Protein AF-D4KY42-F1 (afdb_monomer_lite)

Structure (mmCIF, N/CA/C/O backbone):
data_AF-D4KY42-F1
#
_entry.id   AF-D4KY42-F1
#
loop_
_atom_site.group_PDB
_atom_site.id
_atom_site.type_symbol
_atom_site.label_atom_id
_atom_site.label_alt_id
_atom_site.label_comp_id
_atom_site.label_asym_id
_atom_site.label_entity_id
_atom_site.label_seq_id
_atom_site.pdbx_PDB_ins_code
_atom_site.Cartn_x
_atom_site.Cartn_y
_atom_site.Cartn_z
_atom_site.occupancy
_atom_site.B_iso_or_equiv
_atom_site.auth_seq_id
_atom_site.auth_comp_id
_atom_site.auth_asym_id
_atom_site.auth_atom_id
_atom_site.pdbx_PDB_model_num
ATOM 1 N N . MET A 1 1 ? -5.390 12.962 13.822 1.00 85.38 1 MET A N 1
ATOM 2 C CA . MET A 1 1 ? -4.937 12.878 12.424 1.00 85.38 1 MET A CA 1
ATOM 3 C C . MET A 1 1 ? -4.729 11.418 12.105 1.00 85.38 1 MET A C 1
ATOM 5 O O . MET A 1 1 ? -4.064 10.746 12.891 1.00 85.38 1 MET A O 1
ATOM 9 N N . ALA A 1 2 ? -5.330 10.937 11.025 1.00 92.88 2 ALA A N 1
ATOM 10 C CA . ALA A 1 2 ? -5.174 9.565 10.565 1.00 92.88 2 ALA A CA 1
ATOM 11 C C . ALA A 1 2 ? -5.011 9.527 9.044 1.00 92.88 2 ALA A C 1
ATOM 13 O O . ALA A 1 2 ? -5.675 10.284 8.331 1.00 92.88 2 ALA A O 1
ATOM 14 N N . THR A 1 3 ? -4.140 8.642 8.578 1.00 95.75 3 THR A N 1
ATOM 15 C CA . THR A 1 3 ? -3.861 8.409 7.163 1.00 95.75 3 THR A CA 1
ATOM 16 C C . THR A 1 3 ? -4.266 6.990 6.813 1.00 95.75 3 THR A C 1
ATOM 18 O O . THR A 1 3 ? -3.764 6.047 7.422 1.00 95.75 3 THR A O 1
ATOM 21 N N . TYR A 1 4 ? -5.146 6.842 5.832 1.00 95.44 4 TYR A N 1
ATOM 22 C CA . TYR A 1 4 ? -5.545 5.553 5.287 1.00 95.44 4 TYR A CA 1
ATOM 23 C C . TYR A 1 4 ? -4.709 5.210 4.052 1.00 95.44 4 TYR A C 1
ATOM 25 O O . TYR A 1 4 ? -4.509 6.056 3.180 1.00 95.44 4 TYR A O 1
ATOM 33 N N . ILE A 1 5 ? -4.208 3.980 3.984 1.00 95.94 5 ILE A N 1
ATOM 34 C CA . ILE A 1 5 ? -3.468 3.448 2.842 1.00 95.94 5 ILE A CA 1
ATOM 35 C C . ILE A 1 5 ? -4.348 2.411 2.149 1.00 95.94 5 ILE A C 1
ATOM 37 O O . ILE A 1 5 ? -4.531 1.292 2.638 1.00 95.94 5 ILE A O 1
ATOM 41 N N . TYR A 1 6 ? -4.889 2.800 1.002 1.00 95.25 6 TYR A N 1
ATOM 42 C CA . TYR A 1 6 ? -5.756 1.975 0.174 1.00 95.25 6 TYR A CA 1
ATOM 43 C C . TYR A 1 6 ? -4.939 1.328 -0.958 1.00 95.25 6 TYR A C 1
ATOM 45 O O . TYR A 1 6 ? -4.074 1.997 -1.528 1.00 95.25 6 TYR A O 1
ATOM 53 N N . PRO A 1 7 ? -5.166 0.048 -1.303 1.00 95.69 7 PRO A N 1
ATOM 54 C CA . PRO A 1 7 ? -6.173 -0.891 -0.780 1.00 95.69 7 PRO A CA 1
ATOM 55 C C . PRO A 1 7 ? -5.666 -1.790 0.362 1.00 95.69 7 PRO A C 1
ATOM 57 O O . PRO A 1 7 ? -6.311 -2.770 0.708 1.00 95.69 7 PRO A O 1
ATOM 60 N N . ILE A 1 8 ? -4.504 -1.493 0.950 1.00 95.00 8 ILE A N 1
ATOM 61 C CA . ILE A 1 8 ? -3.861 -2.353 1.963 1.00 95.00 8 ILE A CA 1
ATOM 62 C C . ILE A 1 8 ? -4.745 -2.538 3.214 1.00 95.00 8 ILE A C 1
ATOM 64 O O . ILE A 1 8 ? -4.568 -3.499 3.960 1.00 95.00 8 ILE A O 1
ATOM 68 N N . GLY A 1 9 ? -5.686 -1.624 3.469 1.00 91.12 9 GLY A N 1
ATOM 69 C CA . GLY A 1 9 ? -6.526 -1.666 4.667 1.00 91.12 9 GLY A CA 1
A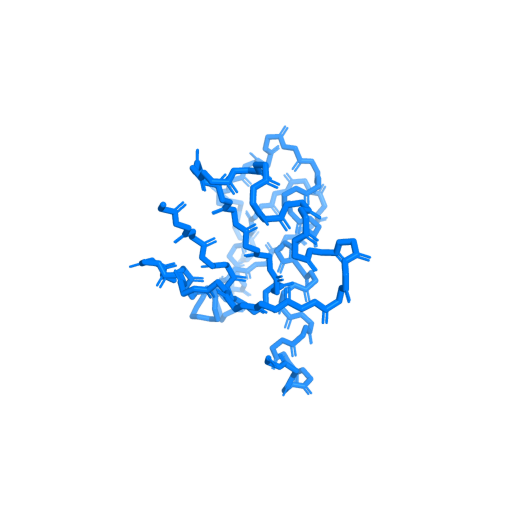TOM 70 C C . GLY A 1 9 ? -5.795 -1.156 5.914 1.00 91.12 9 GLY A C 1
ATOM 71 O O . GLY A 1 9 ? -6.218 -1.414 7.039 1.00 91.12 9 GLY A O 1
ATOM 72 N N . LEU A 1 10 ? -4.682 -0.434 5.738 1.00 92.31 10 LEU A N 1
ATOM 73 C CA . LEU A 1 10 ? -3.847 0.059 6.831 1.00 92.31 10 LEU A CA 1
ATOM 74 C C . LEU A 1 10 ? -4.182 1.517 7.150 1.00 92.31 10 LEU A C 1
ATOM 76 O O . LEU A 1 10 ? -4.077 2.386 6.288 1.00 92.31 10 LEU A O 1
ATOM 80 N N . THR A 1 11 ? -4.507 1.804 8.411 1.00 92.88 11 THR A N 1
ATOM 81 C CA . THR A 1 11 ? -4.650 3.180 8.907 1.00 92.88 11 THR A CA 1
ATOM 82 C C . THR A 1 11 ? -3.538 3.511 9.894 1.00 92.88 11 THR A C 1
ATOM 84 O O . THR A 1 11 ? -3.364 2.824 10.898 1.00 92.88 11 THR A O 1
ATOM 87 N N . ILE A 1 12 ? -2.809 4.594 9.634 1.00 92.81 12 ILE A N 1
ATOM 88 C CA . ILE A 1 12 ? -1.797 5.148 10.535 1.00 92.81 12 ILE A CA 1
ATOM 89 C C . ILE A 1 12 ? -2.437 6.285 11.325 1.00 92.81 12 ILE A C 1
ATOM 91 O O . ILE A 1 12 ? -2.877 7.280 10.748 1.00 92.81 12 ILE A O 1
ATOM 95 N N . VAL A 1 13 ? -2.483 6.145 12.647 1.00 92.31 13 VAL A N 1
ATOM 96 C CA . VAL A 1 13 ? -3.070 7.130 13.561 1.00 92.31 13 VAL A CA 1
ATOM 97 C C . VAL A 1 13 ? -1.949 7.876 14.280 1.00 92.31 13 VAL A C 1
ATOM 99 O O . VAL A 1 13 ? -1.080 7.260 14.889 1.00 92.31 13 VAL A O 1
ATOM 102 N N . TYR A 1 14 ? -1.964 9.207 14.211 1.00 89.75 14 TYR A N 1
ATOM 103 C CA . TYR A 1 14 ? -0.925 10.050 14.817 1.00 89.75 14 TYR A CA 1
ATOM 104 C C . TYR A 1 14 ? -1.322 10.592 16.195 1.00 89.75 14 TYR A C 1
ATOM 106 O O . TYR A 1 14 ? -0.453 10.884 17.006 1.00 89.75 14 TYR A O 1
ATOM 114 N N . ASN A 1 15 ? -2.627 10.726 16.466 1.00 87.56 15 ASN A N 1
ATOM 115 C CA . ASN A 1 15 ? -3.173 11.285 17.708 1.00 87.56 15 ASN A CA 1
ATOM 116 C C . ASN A 1 15 ? -4.387 10.478 18.174 1.00 87.56 15 ASN A C 1
ATOM 118 O O . ASN A 1 15 ? -5.090 9.899 17.353 1.00 87.56 15 ASN A O 1
ATOM 122 N N . GLY A 1 16 ? -4.699 10.533 19.473 1.00 84.44 16 GLY A N 1
ATOM 123 C CA . GLY A 1 16 ? -5.853 9.815 20.026 1.00 84.44 16 GLY A CA 1
ATOM 124 C C . GLY A 1 16 ? -5.601 8.314 20.183 1.00 84.44 16 GLY A C 1
ATOM 125 O O . GLY A 1 16 ? -6.528 7.515 20.104 1.00 84.44 16 GLY A O 1
ATOM 126 N N . ASN A 1 17 ? -4.345 7.914 20.401 1.00 85.62 17 ASN A N 1
ATOM 127 C CA . ASN A 1 17 ? -3.958 6.504 20.499 1.00 85.62 17 ASN A CA 1
ATOM 128 C C . ASN A 1 17 ? -4.660 5.790 21.665 1.00 85.62 17 ASN A C 1
ATOM 130 O O . ASN A 1 17 ? -5.097 4.655 21.517 1.00 85.62 17 ASN A O 1
ATOM 134 N N . HIS A 1 18 ? -4.839 6.470 22.803 1.00 85.69 18 HIS A N 1
ATOM 135 C CA . HIS A 1 18 ? -5.507 5.893 23.972 1.00 85.69 18 HIS A CA 1
ATOM 136 C C . HIS A 1 18 ? -7.008 5.645 23.738 1.00 85.69 18 HIS A C 1
ATOM 138 O O . HIS A 1 18 ? -7.536 4.583 24.075 1.00 85.69 18 HIS A O 1
ATOM 144 N N . SER A 1 19 ? -7.707 6.608 23.128 1.00 86.94 19 SER A N 1
ATOM 145 C CA . SER A 1 19 ? -9.119 6.451 22.762 1.00 86.94 19 SER A CA 1
ATOM 146 C C . SER A 1 19 ? -9.299 5.431 21.638 1.00 86.94 19 SER A C 1
ATOM 148 O O . SER A 1 19 ? -10.229 4.634 21.693 1.00 86.94 19 SER A O 1
ATOM 150 N N . THR A 1 20 ? -8.373 5.390 20.676 1.00 91.56 20 THR A N 1
ATOM 151 C CA . THR A 1 20 ? -8.350 4.388 19.600 1.00 91.56 20 THR A CA 1
ATOM 152 C C . THR A 1 20 ? -8.185 2.978 20.156 1.00 91.56 20 THR A C 1
ATOM 154 O O . THR A 1 20 ? -8.971 2.099 19.820 1.00 91.56 20 THR A O 1
ATOM 157 N N . LEU A 1 21 ? -7.226 2.762 21.063 1.00 90.62 21 LEU A N 1
ATOM 158 C CA . LEU A 1 21 ? -7.038 1.467 21.717 1.00 90.62 21 LEU A CA 1
ATOM 159 C C . LEU A 1 21 ? -8.290 1.044 22.493 1.00 90.62 21 LEU A C 1
ATOM 161 O O . LEU A 1 21 ? -8.707 -0.105 22.404 1.00 90.62 21 LEU A O 1
ATOM 165 N N . SER A 1 22 ? -8.915 1.977 23.215 1.00 93.06 22 SER A N 1
ATOM 166 C CA . SER A 1 22 ? -10.162 1.701 23.937 1.00 93.06 22 SER A CA 1
ATOM 167 C C . SER A 1 22 ? -11.296 1.287 22.991 1.00 93.06 22 SER A C 1
ATOM 169 O O . SER A 1 22 ? -12.036 0.363 23.315 1.00 93.06 22 SER A O 1
ATOM 171 N N . GLY A 1 23 ? -11.418 1.937 21.829 1.00 92.00 23 GLY A N 1
ATOM 172 C CA . GLY A 1 23 ? -12.378 1.559 20.787 1.00 92.00 23 GLY A CA 1
ATOM 173 C C . GLY A 1 23 ? -12.100 0.169 20.214 1.00 92.00 23 GLY A C 1
ATOM 174 O O . GLY A 1 23 ? -12.997 -0.667 20.173 1.00 92.00 23 GLY A O 1
ATOM 175 N N . ILE A 1 24 ? -10.835 -0.129 19.891 1.00 92.12 24 ILE A N 1
ATOM 176 C CA . ILE A 1 24 ? -10.406 -1.455 19.413 1.00 92.12 24 ILE A CA 1
ATOM 177 C C . ILE A 1 24 ? -10.763 -2.547 20.429 1.00 92.12 24 ILE A C 1
ATOM 179 O O . ILE A 1 24 ? -11.371 -3.545 20.056 1.00 92.12 24 ILE A O 1
ATOM 183 N N . LEU A 1 25 ? -10.429 -2.356 21.711 1.00 94.62 25 LEU A N 1
ATOM 184 C CA . LEU A 1 25 ? -10.700 -3.343 22.766 1.00 94.62 25 LEU A CA 1
ATOM 185 C C . LEU A 1 25 ? -12.196 -3.603 22.971 1.00 94.62 25 LEU A C 1
ATOM 187 O O . LEU A 1 25 ? -12.576 -4.705 23.358 1.00 94.62 25 LEU A O 1
ATOM 191 N N . LYS A 1 26 ? -13.036 -2.597 22.725 1.00 95.00 26 LYS A N 1
ATOM 192 C CA . LYS A 1 26 ? -14.495 -2.712 22.822 1.00 95.00 26 LYS A CA 1
ATOM 193 C C . LYS A 1 26 ? -15.149 -3.213 21.533 1.00 95.00 26 LYS A C 1
ATOM 195 O O . LYS A 1 26 ? -16.316 -3.577 21.570 1.00 95.00 26 LYS A O 1
ATOM 200 N N . GLY A 1 27 ? -14.425 -3.231 20.413 1.00 92.19 27 GLY A N 1
ATOM 201 C CA . GLY A 1 27 ? -15.011 -3.468 19.092 1.00 92.19 27 GLY A CA 1
ATOM 202 C C . GLY A 1 27 ? -15.960 -2.346 18.657 1.00 92.19 27 GLY A C 1
ATOM 203 O O . GLY A 1 27 ? -16.908 -2.590 17.917 1.00 92.19 27 GLY A O 1
ATOM 204 N N . GLU A 1 28 ? -15.729 -1.124 19.137 1.00 92.12 28 GLU A N 1
ATOM 205 C CA . GLU A 1 28 ? -16.605 0.030 18.943 1.00 92.12 28 GLU A CA 1
ATOM 206 C C . GLU A 1 28 ? -15.827 1.234 18.400 1.00 92.12 28 GLU A C 1
ATOM 208 O O . GLU A 1 28 ? -14.632 1.413 18.647 1.00 92.12 28 GLU A O 1
ATOM 213 N N . GLY A 1 29 ? -16.545 2.127 17.721 1.00 87.19 29 GLY A N 1
ATOM 214 C CA . GLY A 1 29 ? -16.019 3.407 17.262 1.00 87.19 29 GLY A CA 1
ATOM 215 C C . GLY A 1 29 ? -15.614 3.425 15.791 1.00 87.19 29 GLY A C 1
ATOM 216 O O . GLY A 1 29 ? -15.515 2.407 15.112 1.00 87.19 29 GLY A O 1
ATOM 217 N N . THR A 1 30 ? -15.408 4.638 15.291 1.00 88.88 30 THR A N 1
ATOM 218 C CA . THR A 1 30 ? -15.091 4.912 13.888 1.00 88.88 30 THR A CA 1
ATOM 219 C C . THR A 1 30 ? -13.939 5.899 13.816 1.00 88.88 30 THR A C 1
ATOM 221 O O . THR A 1 30 ? -13.964 6.929 14.493 1.00 88.88 30 THR A O 1
ATOM 224 N N . ILE A 1 31 ? -12.951 5.620 12.968 1.00 88.31 31 ILE A N 1
ATOM 225 C CA . ILE A 1 31 ? -11.872 6.562 12.666 1.00 88.31 31 ILE A CA 1
ATOM 226 C C . ILE A 1 31 ? -12.138 7.152 11.292 1.00 88.31 31 ILE A C 1
ATOM 228 O O . ILE A 1 31 ? -12.170 6.437 10.295 1.00 88.31 31 ILE A O 1
ATOM 232 N N . GLN A 1 32 ? -12.290 8.471 11.236 1.00 89.00 32 GLN A N 1
ATOM 233 C CA . GLN A 1 32 ? -12.305 9.185 9.971 1.00 89.00 32 GLN A CA 1
ATOM 234 C C . GLN A 1 32 ? -10.867 9.535 9.588 1.00 89.00 32 GLN A C 1
ATOM 236 O O . GLN A 1 32 ? -10.210 10.335 10.261 1.00 89.00 32 GLN A O 1
ATOM 241 N N . ALA A 1 33 ? -10.367 8.922 8.515 1.00 91.00 33 ALA A N 1
ATOM 242 C CA . ALA A 1 33 ? -9.078 9.290 7.952 1.00 91.00 33 ALA A CA 1
ATOM 243 C C . ALA A 1 33 ? -9.147 10.711 7.381 1.00 91.00 33 ALA A C 1
ATOM 245 O O . ALA A 1 33 ? -10.082 11.073 6.669 1.00 91.00 33 ALA A O 1
ATOM 246 N N . ASN A 1 34 ? -8.147 11.524 7.706 1.00 93.94 34 ASN A N 1
ATOM 247 C CA . ASN A 1 34 ? -8.024 12.880 7.176 1.00 93.94 34 ASN A CA 1
ATOM 248 C C . ASN A 1 34 ? -7.365 12.881 5.795 1.00 93.94 34 ASN A C 1
ATOM 250 O O . ASN A 1 34 ? -7.547 13.818 5.026 1.00 93.94 34 ASN A O 1
ATOM 254 N N . GLN A 1 35 ? -6.593 11.837 5.500 1.00 95.06 35 GLN A N 1
ATOM 255 C CA . GLN A 1 35 ? -5.896 11.657 4.240 1.00 95.06 35 GLN A CA 1
ATOM 256 C C . GLN A 1 35 ? -6.008 10.202 3.799 1.00 95.06 35 GLN A C 1
ATOM 258 O O . GLN A 1 35 ? -5.921 9.295 4.625 1.00 95.06 35 GLN A O 1
ATOM 263 N N . THR A 1 36 ? -6.163 9.994 2.494 1.00 95.88 36 THR A N 1
ATOM 264 C CA . THR A 1 36 ? -6.081 8.672 1.871 1.00 95.88 36 THR A CA 1
ATOM 265 C C . THR A 1 36 ? -4.976 8.690 0.826 1.00 95.88 36 THR A C 1
ATOM 267 O O . THR A 1 36 ? -4.957 9.577 -0.026 1.00 95.88 36 THR A O 1
ATOM 270 N N . TYR A 1 37 ? -4.064 7.725 0.900 1.00 95.62 37 TYR A N 1
ATOM 271 C CA . TYR A 1 37 ? -3.155 7.407 -0.194 1.00 95.62 37 TYR A CA 1
ATOM 272 C C . TYR A 1 37 ? -3.727 6.223 -0.960 1.00 95.62 37 TYR A C 1
ATOM 274 O O . TYR A 1 37 ? -3.831 5.123 -0.417 1.00 95.62 37 TYR A O 1
ATOM 282 N N . ASP A 1 38 ? -4.109 6.478 -2.206 1.00 95.69 38 ASP A N 1
ATOM 283 C CA . ASP A 1 38 ? -4.568 5.457 -3.136 1.00 95.69 38 ASP A CA 1
ATOM 284 C C . ASP A 1 38 ? -3.374 4.921 -3.931 1.00 95.69 38 ASP A C 1
ATOM 286 O O . ASP A 1 38 ? -2.750 5.646 -4.710 1.00 95.69 38 ASP A O 1
ATOM 290 N N . LEU A 1 39 ? -3.034 3.654 -3.698 1.00 95.94 39 LEU A N 1
ATOM 291 C CA . LEU A 1 39 ? -1.953 2.970 -4.398 1.00 95.94 39 LEU A CA 1
ATOM 292 C C . LEU A 1 39 ? -2.413 2.304 -5.698 1.00 95.94 39 LEU A C 1
ATOM 294 O O . LEU A 1 39 ? -1.550 1.912 -6.484 1.00 95.94 39 LEU A O 1
ATOM 298 N N . VAL A 1 40 ? -3.719 2.197 -5.969 1.00 95.44 40 VAL A N 1
ATOM 299 C CA . VAL A 1 40 ? -4.245 1.478 -7.142 1.00 95.44 40 VAL A CA 1
ATOM 300 C C . VAL A 1 40 ? -3.629 1.948 -8.459 1.00 95.44 40 VAL A C 1
ATOM 302 O O . VAL 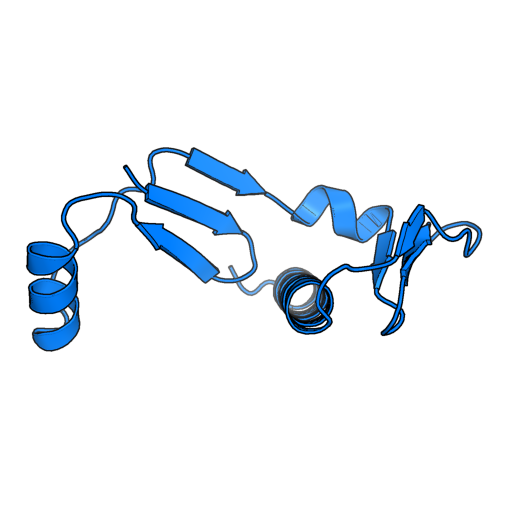A 1 40 ? -3.155 1.087 -9.201 1.00 95.44 40 VAL A O 1
ATOM 305 N N . PRO A 1 41 ? -3.508 3.263 -8.739 1.00 95.31 4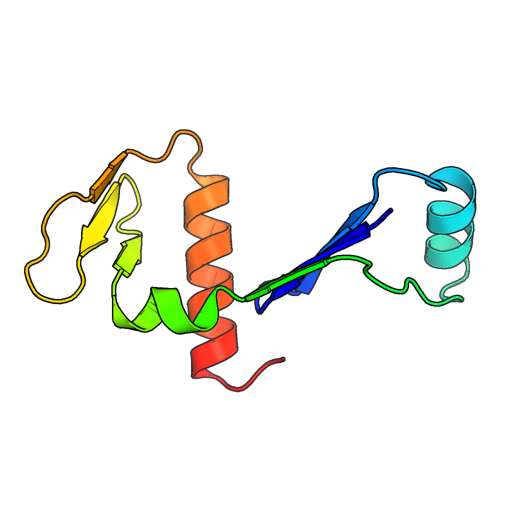1 PRO A N 1
ATOM 306 C CA . PRO A 1 41 ? -2.906 3.729 -9.990 1.00 95.31 41 PRO A CA 1
ATOM 307 C C . PRO A 1 41 ? -1.457 3.269 -10.186 1.00 95.31 41 PRO A C 1
ATOM 309 O O . PRO A 1 41 ? -0.955 3.219 -11.305 1.00 95.31 41 PRO A O 1
ATOM 312 N N . THR A 1 42 ? -0.753 2.948 -9.100 1.00 96.25 42 THR A N 1
ATOM 313 C CA . THR A 1 42 ? 0.652 2.546 -9.175 1.00 96.25 42 THR A CA 1
ATOM 314 C C . THR A 1 42 ? 0.828 1.087 -9.598 1.00 96.25 42 THR A C 1
ATOM 316 O O . THR A 1 42 ? 1.855 0.763 -10.189 1.00 96.25 42 THR A O 1
ATOM 319 N N . TYR A 1 43 ? -0.169 0.223 -9.376 1.00 95.88 43 TYR A N 1
ATOM 320 C CA . TYR A 1 43 ? -0.103 -1.207 -9.719 1.00 95.88 43 TYR A CA 1
ATOM 321 C C . TYR A 1 43 ? -0.123 -1.488 -11.230 1.00 95.88 43 TYR A C 1
ATOM 323 O O . TYR A 1 43 ? 0.303 -2.560 -11.684 1.00 95.88 43 TYR A O 1
ATOM 331 N N . ASP A 1 44 ? -0.585 -0.517 -12.017 1.00 95.12 44 ASP A N 1
ATOM 332 C CA . ASP A 1 44 ? -0.504 -0.549 -13.478 1.00 95.12 44 ASP A CA 1
ATOM 333 C C . ASP A 1 44 ? 0.920 -0.266 -13.974 1.00 95.12 44 ASP A C 1
ATOM 335 O O . ASP A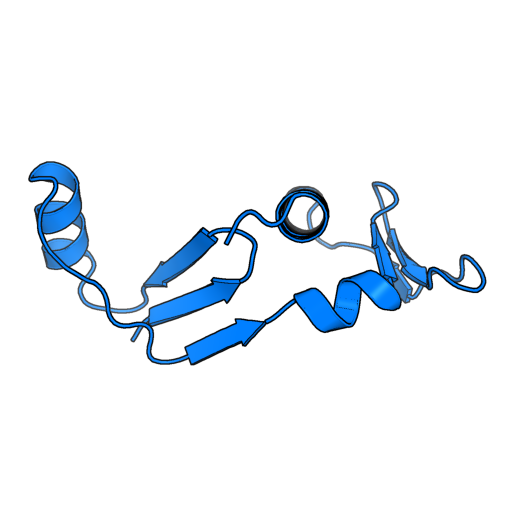 1 44 ? 1.321 -0.747 -15.034 1.00 95.12 44 ASP A O 1
ATOM 339 N N . TYR A 1 45 ? 1.705 0.476 -13.188 1.00 96.12 45 TYR A N 1
ATOM 340 C CA . TYR A 1 45 ? 3.033 0.951 -13.567 1.00 96.12 45 TYR A CA 1
ATOM 341 C C . TYR A 1 45 ? 4.174 0.133 -12.962 1.00 96.12 45 TYR A C 1
ATOM 343 O O . TYR A 1 45 ? 5.200 -0.052 -13.619 1.00 96.12 45 TYR A O 1
ATOM 351 N N . MET A 1 46 ? 4.033 -0.354 -11.728 1.00 96.69 46 MET A N 1
ATOM 352 C CA . MET A 1 46 ? 5.128 -1.010 -11.018 1.00 96.69 46 MET A CA 1
ATOM 353 C C . MET A 1 46 ? 4.700 -2.223 -10.195 1.00 96.69 46 MET A C 1
ATOM 355 O O . MET A 1 46 ? 3.543 -2.369 -9.809 1.00 96.69 46 MET A O 1
ATOM 359 N N . TYR A 1 47 ? 5.670 -3.092 -9.925 1.00 97.56 47 TYR A N 1
ATOM 360 C CA . TYR A 1 47 ? 5.539 -4.245 -9.038 1.00 97.56 47 TYR A CA 1
ATOM 361 C C . TYR A 1 47 ? 6.812 -4.415 -8.200 1.00 97.56 47 TYR A C 1
ATOM 363 O O . TYR A 1 47 ? 7.866 -3.867 -8.538 1.00 97.56 47 TYR A O 1
ATOM 371 N N . PHE A 1 48 ? 6.730 -5.149 -7.096 1.00 98.31 48 PHE A N 1
ATOM 372 C CA . PHE A 1 48 ? 7.879 -5.465 -6.247 1.00 98.31 48 PHE A CA 1
ATOM 373 C C . PHE A 1 48 ? 8.389 -6.887 -6.506 1.00 98.31 48 PHE A C 1
ATOM 375 O O . PHE A 1 48 ? 7.634 -7.850 -6.402 1.00 98.31 48 PHE A O 1
ATOM 382 N N . ASP A 1 49 ? 9.686 -7.032 -6.793 1.00 97.44 49 ASP A N 1
ATOM 383 C CA . ASP A 1 49 ? 10.309 -8.330 -7.116 1.00 97.44 49 ASP A CA 1
ATOM 384 C C . ASP A 1 49 ? 10.914 -9.063 -5.899 1.00 97.44 49 ASP A C 1
ATOM 386 O O . ASP A 1 49 ? 11.557 -10.100 -6.052 1.00 97.44 49 ASP A O 1
ATOM 390 N N . GLY A 1 50 ? 10.755 -8.513 -4.691 1.00 97.69 50 GLY A N 1
ATOM 391 C CA . GLY A 1 50 ? 11.401 -8.999 -3.466 1.00 97.69 50 GLY A CA 1
ATOM 392 C C . GLY A 1 50 ? 12.625 -8.184 -3.031 1.00 97.69 50 GLY A C 1
ATOM 393 O O . GLY A 1 50 ? 13.038 -8.284 -1.874 1.00 97.69 50 GLY A O 1
ATOM 394 N N . ILE A 1 51 ? 13.187 -7.338 -3.903 1.00 98.00 51 ILE A N 1
ATOM 395 C CA . ILE A 1 51 ? 14.345 -6.472 -3.602 1.00 98.00 51 ILE A CA 1
ATOM 396 C C . ILE A 1 51 ? 14.136 -5.040 -4.126 1.00 98.00 51 ILE A C 1
ATOM 398 O O . ILE A 1 51 ? 14.476 -4.063 -3.449 1.00 98.00 51 ILE A O 1
ATOM 402 N N . TYR A 1 52 ? 13.570 -4.901 -5.319 1.00 98.50 52 TYR A N 1
ATOM 403 C CA . TYR A 1 52 ? 13.347 -3.653 -6.034 1.00 98.50 52 TYR A CA 1
ATOM 404 C C . TYR A 1 52 ? 11.870 -3.484 -6.388 1.00 98.50 52 TYR A C 1
ATOM 406 O O . TYR A 1 52 ? 11.188 -4.440 -6.753 1.00 98.50 52 TYR A O 1
ATOM 414 N N . PHE A 1 53 ? 11.396 -2.240 -6.361 1.00 98.31 53 PHE A N 1
ATOM 415 C CA . PHE A 1 53 ? 10.274 -1.852 -7.206 1.00 98.31 53 PHE A CA 1
ATOM 416 C C . PHE A 1 53 ? 10.759 -1.749 -8.645 1.00 98.31 53 PHE A C 1
ATOM 418 O O . PHE A 1 53 ? 11.828 -1.182 -8.914 1.00 98.31 53 PHE A O 1
ATOM 425 N N . ARG A 1 54 ? 9.969 -2.297 -9.560 1.00 98.50 54 ARG A N 1
ATOM 426 C CA . ARG A 1 54 ? 10.286 -2.380 -10.978 1.00 98.50 54 ARG A CA 1
ATOM 427 C C . ARG A 1 54 ? 9.162 -1.860 -11.832 1.00 98.50 54 ARG A C 1
ATOM 429 O O . ARG A 1 54 ? 7.996 -2.050 -11.501 1.00 98.50 54 ARG A O 1
ATOM 436 N N . ASN A 1 55 ? 9.527 -1.247 -12.946 1.00 97.88 55 ASN A N 1
ATOM 437 C CA . ASN A 1 55 ? 8.578 -0.844 -13.964 1.00 97.88 55 ASN A CA 1
ATOM 438 C C . ASN A 1 55 ? 8.010 -2.093 -14.653 1.00 97.88 55 ASN A C 1
ATOM 440 O O . ASN A 1 55 ? 8.748 -2.945 -15.147 1.00 97.88 55 ASN A O 1
ATOM 444 N N . LYS A 1 56 ? 6.685 -2.197 -14.691 1.00 96.25 56 LYS A N 1
ATOM 445 C CA . LYS A 1 56 ? 5.951 -3.351 -15.218 1.00 96.25 56 LYS A CA 1
ATOM 446 C C . LYS A 1 56 ? 6.082 -3.497 -16.737 1.00 96.25 56 LYS A C 1
ATOM 448 O O . LYS A 1 56 ? 5.913 -4.594 -17.256 1.00 96.25 56 LYS A O 1
ATOM 453 N N . MET A 1 57 ? 6.381 -2.411 -17.452 1.00 96.50 57 MET A N 1
ATOM 454 C CA . MET A 1 57 ? 6.458 -2.396 -18.916 1.00 96.50 57 MET A CA 1
ATOM 455 C C . MET A 1 57 ? 7.803 -2.890 -19.460 1.00 96.50 57 MET A C 1
ATOM 457 O O . MET A 1 57 ? 7.838 -3.477 -20.538 1.00 96.50 57 MET A O 1
ATOM 461 N N . ASN A 1 58 ? 8.908 -2.620 -18.760 1.00 97.06 58 ASN A N 1
ATOM 462 C CA . ASN A 1 58 ? 10.268 -2.870 -19.262 1.00 97.06 58 ASN A CA 1
ATOM 463 C C . ASN A 1 58 ? 11.209 -3.548 -18.243 1.00 97.06 58 ASN A C 1
ATOM 465 O O . ASN A 1 58 ? 12.388 -3.721 -18.539 1.00 97.06 58 ASN A O 1
ATOM 469 N N . ASP A 1 59 ? 10.706 -3.920 -17.063 1.00 97.25 59 ASP A N 1
ATOM 470 C CA . ASP A 1 59 ? 11.449 -4.550 -15.960 1.00 97.25 59 ASP A CA 1
ATOM 471 C C . ASP A 1 59 ? 12.586 -3.706 -15.344 1.00 97.25 59 ASP A C 1
ATOM 473 O O . ASP A 1 59 ? 13.421 -4.193 -14.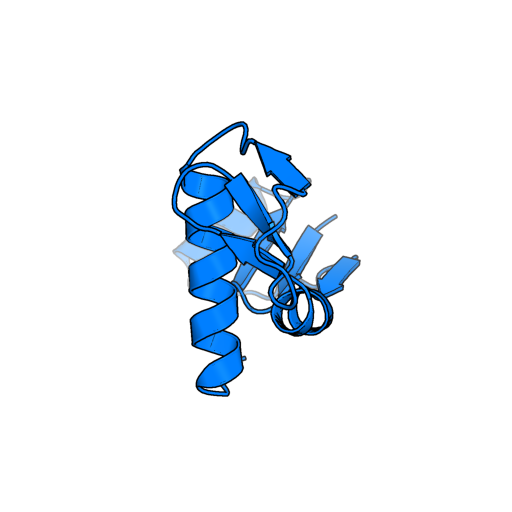569 1.00 97.25 59 ASP A O 1
ATOM 477 N N . GLU A 1 60 ? 12.619 -2.409 -15.654 1.00 98.25 60 GLU A N 1
ATOM 478 C CA . GLU A 1 60 ? 13.628 -1.488 -15.143 1.00 98.25 60 GLU A CA 1
ATOM 479 C C . GLU A 1 60 ? 13.537 -1.348 -13.618 1.00 98.25 60 GLU A C 1
ATOM 481 O O . GLU A 1 60 ? 12.454 -1.211 -13.044 1.00 98.25 60 GLU A O 1
ATOM 486 N N . LYS A 1 61 ? 14.696 -1.346 -12.949 1.00 98.50 61 LYS A N 1
ATOM 487 C CA . LYS A 1 61 ? 14.796 -1.116 -11.503 1.00 98.50 61 LYS A CA 1
ATOM 488 C C . LYS A 1 61 ? 14.510 0.352 -11.196 1.00 98.50 61 LYS A C 1
ATOM 490 O O . LYS A 1 61 ? 15.323 1.211 -11.518 1.00 98.50 61 LYS A O 1
ATOM 495 N N . LEU A 1 62 ? 13.408 0.620 -10.504 1.00 97.69 62 LEU A N 1
ATOM 496 C CA . LEU A 1 62 ? 13.011 1.973 -10.108 1.00 97.69 62 LEU A CA 1
ATOM 497 C C . LEU A 1 62 ? 13.621 2.362 -8.763 1.00 97.69 62 LEU A C 1
ATOM 499 O O . LEU A 1 62 ? 14.206 3.431 -8.608 1.00 97.69 62 LEU A O 1
ATOM 503 N N . TYR A 1 63 ? 13.482 1.483 -7.769 1.00 97.38 63 TYR A N 1
ATOM 504 C CA . TYR A 1 63 ? 13.901 1.777 -6.404 1.00 97.38 63 TYR A CA 1
ATOM 505 C C . TYR A 1 63 ? 14.236 0.501 -5.640 1.00 97.38 63 TYR A C 1
ATOM 507 O O . TYR A 1 63 ? 13.476 -0.463 -5.678 1.00 97.38 63 TYR A O 1
ATOM 515 N N . LYS A 1 64 ? 15.357 0.492 -4.912 1.00 98.00 64 LYS A N 1
ATOM 516 C CA . LYS A 1 64 ? 15.688 -0.598 -3.985 1.00 98.00 64 LYS A CA 1
ATOM 517 C C . LYS A 1 64 ? 14.944 -0.382 -2.675 1.00 98.00 64 LYS A C 1
ATOM 519 O O . LYS A 1 64 ? 15.156 0.643 -2.031 1.00 98.00 64 LYS A O 1
ATOM 524 N N . VAL A 1 65 ? 14.119 -1.339 -2.257 1.00 97.00 65 VAL A N 1
ATOM 525 C CA . VAL A 1 65 ? 13.312 -1.166 -1.045 1.00 97.00 65 VAL A CA 1
ATOM 526 C C . VAL A 1 65 ? 14.205 -1.090 0.198 1.00 97.00 65 VAL A C 1
ATOM 528 O O . VAL A 1 65 ? 15.145 -1.868 0.357 1.00 97.00 65 VAL A O 1
ATOM 531 N N . ALA A 1 66 ? 13.909 -0.150 1.098 1.00 96.06 66 ALA A N 1
ATOM 532 C CA . ALA A 1 66 ? 14.646 -0.008 2.354 1.00 96.06 66 ALA A CA 1
ATOM 533 C C . ALA A 1 66 ? 14.342 -1.147 3.341 1.00 96.06 66 ALA A C 1
ATOM 535 O O . ALA A 1 66 ? 15.189 -1.529 4.145 1.00 96.06 66 ALA A O 1
ATOM 536 N N . ARG A 1 67 ? 13.114 -1.672 3.288 1.00 97.38 67 ARG A N 1
ATOM 537 C CA . ARG A 1 67 ? 12.600 -2.731 4.156 1.00 97.38 67 ARG A CA 1
ATOM 538 C C . ARG A 1 67 ? 11.706 -3.654 3.351 1.00 97.38 67 ARG A C 1
ATOM 540 O O . ARG A 1 67 ? 10.779 -3.178 2.698 1.00 97.38 67 ARG A O 1
ATOM 547 N N . PHE A 1 68 ? 11.967 -4.954 3.424 1.00 97.50 68 PHE A N 1
ATOM 548 C CA . PHE A 1 68 ? 11.198 -5.957 2.690 1.00 97.50 68 PHE A CA 1
ATOM 549 C C . PHE A 1 68 ? 9.694 -5.851 2.976 1.00 97.50 68 PHE A C 1
ATOM 551 O O . PHE A 1 68 ? 8.888 -5.935 2.053 1.00 97.50 68 PHE A O 1
ATOM 558 N N . GLU A 1 69 ? 9.312 -5.578 4.227 1.00 96.88 69 GLU A N 1
ATOM 559 C CA . GLU A 1 69 ? 7.909 -5.521 4.645 1.00 96.88 69 GLU A CA 1
ATOM 560 C C . GLU A 1 69 ? 7.119 -4.430 3.915 1.00 96.88 69 GLU A C 1
ATOM 562 O O . GLU A 1 69 ? 5.930 -4.602 3.674 1.00 96.88 69 GLU A O 1
ATOM 567 N N . ILE A 1 70 ? 7.766 -3.332 3.511 1.00 95.38 70 ILE A N 1
ATOM 568 C CA . ILE A 1 70 ? 7.107 -2.267 2.741 1.00 95.38 70 ILE A CA 1
ATOM 569 C C . ILE A 1 70 ? 6.739 -2.776 1.344 1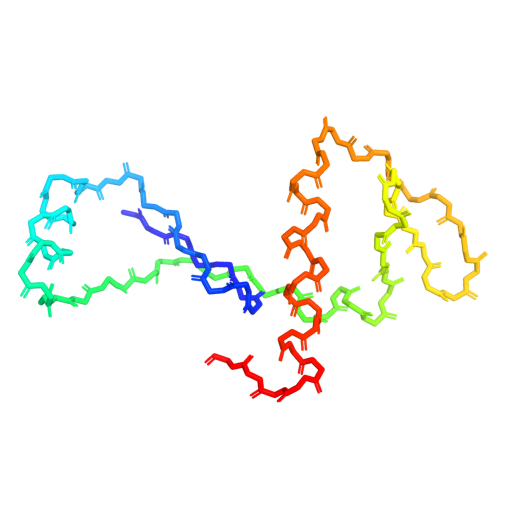.00 95.38 70 ILE A C 1
ATOM 571 O O . ILE A 1 70 ? 5.618 -2.562 0.887 1.00 95.38 70 ILE A O 1
ATOM 575 N N . GLY A 1 71 ? 7.663 -3.476 0.681 1.00 97.38 71 GLY A N 1
ATOM 576 C CA . GLY A 1 71 ? 7.402 -4.086 -0.622 1.00 97.38 71 GLY A CA 1
ATOM 577 C C . GLY A 1 71 ? 6.364 -5.207 -0.533 1.00 97.38 71 GLY A C 1
ATOM 578 O O . GLY A 1 71 ? 5.470 -5.289 -1.370 1.00 97.38 71 GLY A O 1
ATOM 579 N N . ALA A 1 72 ? 6.412 -6.018 0.527 1.00 97.44 72 ALA A N 1
ATOM 580 C CA . ALA A 1 72 ? 5.418 -7.060 0.768 1.00 97.44 72 ALA A CA 1
ATOM 581 C C . ALA A 1 72 ? 4.006 -6.483 0.983 1.00 97.44 72 ALA A C 1
ATOM 583 O O . ALA A 1 72 ? 3.052 -6.962 0.376 1.00 97.44 72 ALA A O 1
ATOM 584 N N . LEU A 1 73 ? 3.863 -5.426 1.794 1.00 96.88 73 LEU A N 1
ATOM 585 C CA . LEU A 1 73 ? 2.581 -4.737 1.992 1.00 96.88 73 LEU A CA 1
ATOM 586 C C . LEU A 1 73 ? 2.043 -4.139 0.687 1.00 96.88 73 LEU A C 1
ATOM 588 O O . LEU A 1 73 ? 0.840 -4.205 0.437 1.00 96.88 73 LEU A O 1
ATOM 592 N N . TYR A 1 74 ? 2.922 -3.590 -0.154 1.00 96.81 74 TYR A N 1
ATOM 593 C CA . TYR A 1 74 ? 2.545 -3.079 -1.469 1.00 96.81 74 TYR A CA 1
ATOM 594 C C . TYR A 1 74 ? 1.930 -4.172 -2.355 1.00 96.81 74 TYR A C 1
ATOM 596 O O . TYR A 1 74 ? 0.846 -3.965 -2.902 1.00 96.81 74 TYR A O 1
ATOM 604 N N . GLU A 1 75 ? 2.569 -5.344 -2.442 1.00 97.12 75 GLU A N 1
ATOM 605 C CA . GLU A 1 75 ? 2.065 -6.479 -3.230 1.00 97.12 75 GLU A CA 1
ATOM 606 C C . GLU A 1 75 ? 0.785 -7.082 -2.649 1.00 97.12 75 GLU A C 1
ATOM 608 O O . GLU A 1 75 ? -0.106 -7.450 -3.410 1.00 97.12 75 GLU A O 1
ATOM 613 N N . ILE A 1 76 ? 0.639 -7.129 -1.320 1.00 96.19 76 ILE A N 1
ATOM 614 C CA . ILE A 1 76 ? -0.636 -7.505 -0.689 1.00 96.19 76 ILE A CA 1
ATOM 615 C C . ILE A 1 76 ? -1.740 -6.562 -1.168 1.00 96.19 76 ILE A C 1
ATOM 617 O O . ILE A 1 76 ? -2.789 -7.026 -1.610 1.00 96.19 76 ILE A O 1
ATOM 621 N N . GLY A 1 77 ? -1.490 -5.249 -1.155 1.00 96.50 77 GLY A N 1
ATOM 622 C CA . GLY A 1 77 ? -2.434 -4.273 -1.691 1.00 96.50 77 GLY A CA 1
ATOM 623 C C . GLY A 1 77 ? -2.765 -4.515 -3.169 1.00 96.50 77 GLY A C 1
ATOM 624 O O . GLY A 1 77 ? -3.939 -4.499 -3.538 1.00 96.50 77 GLY A O 1
ATOM 625 N N . ARG A 1 78 ? -1.769 -4.830 -4.007 1.00 96.25 78 ARG A N 1
ATOM 626 C CA . ARG A 1 78 ? -1.996 -5.162 -5.425 1.00 96.25 78 ARG A CA 1
ATOM 627 C C . ARG A 1 78 ? -2.959 -6.338 -5.576 1.00 96.25 78 ARG A C 1
ATOM 629 O O . ARG A 1 78 ? -3.929 -6.242 -6.323 1.00 96.25 78 ARG A O 1
ATOM 636 N N . ILE A 1 79 ? -2.719 -7.418 -4.831 1.00 95.69 79 ILE A N 1
ATOM 637 C CA . ILE A 1 79 ? -3.554 -8.626 -4.860 1.00 95.69 79 ILE A CA 1
ATOM 638 C C . ILE A 1 79 ? -4.978 -8.311 -4.383 1.00 95.69 79 ILE A C 1
ATOM 640 O O . ILE A 1 79 ? -5.938 -8.773 -4.999 1.00 95.69 79 ILE A O 1
ATOM 644 N N . LEU A 1 80 ? -5.145 -7.510 -3.325 1.00 95.75 80 LEU A N 1
ATOM 645 C CA . LEU A 1 80 ? -6.469 -7.090 -2.849 1.00 95.75 80 LEU A CA 1
ATOM 646 C C . LEU A 1 80 ? -7.237 -6.320 -3.934 1.00 95.75 80 LEU A C 1
ATOM 648 O O . LEU A 1 80 ? -8.386 -6.661 -4.221 1.00 95.75 80 LEU A O 1
ATOM 652 N N . ALA A 1 81 ? -6.588 -5.352 -4.592 1.00 94.38 81 ALA A N 1
ATOM 653 C CA . ALA A 1 81 ? -7.190 -4.595 -5.690 1.00 94.38 81 ALA A CA 1
ATOM 654 C C . ALA A 1 81 ? -7.582 -5.483 -6.880 1.00 94.38 81 ALA A C 1
ATOM 656 O O . ALA A 1 81 ? -8.695 -5.348 -7.389 1.00 94.38 81 ALA A O 1
ATOM 657 N N . GLU A 1 82 ? -6.711 -6.405 -7.296 1.00 93.88 82 GLU A N 1
ATOM 658 C CA . GLU A 1 82 ? -6.979 -7.349 -8.394 1.00 93.88 82 GLU A CA 1
ATOM 659 C C . GLU A 1 82 ? -8.183 -8.255 -8.110 1.00 93.88 82 GLU A C 1
ATOM 661 O O . GLU A 1 82 ? -8.918 -8.616 -9.028 1.00 93.88 82 GLU A O 1
ATOM 666 N N . ASN A 1 83 ? -8.423 -8.579 -6.837 1.00 94.31 83 ASN A N 1
ATOM 667 C CA . ASN A 1 83 ? -9.561 -9.388 -6.399 1.00 94.31 83 ASN A CA 1
ATOM 668 C C . ASN A 1 83 ? -10.802 -8.552 -6.032 1.00 94.31 83 ASN A C 1
ATOM 670 O O . ASN A 1 83 ? -11.797 -9.105 -5.567 1.00 94.31 83 ASN A O 1
ATOM 674 N N . GLY A 1 84 ? -10.771 -7.229 -6.225 1.00 90.62 84 GLY A N 1
ATOM 675 C CA . GLY A 1 84 ? -11.897 -6.342 -5.919 1.00 90.62 84 GLY A CA 1
ATOM 676 C C . GLY A 1 84 ? -12.193 -6.183 -4.424 1.00 90.62 84 GLY A C 1
ATOM 677 O O . GLY A 1 84 ? -13.297 -5.770 -4.070 1.00 90.62 84 GLY A O 1
ATOM 678 N N . ILE A 1 85 ? -11.229 -6.493 -3.554 1.00 85.31 85 ILE A N 1
ATOM 679 C CA . ILE A 1 85 ? -11.347 -6.352 -2.099 1.00 85.31 85 ILE A CA 1
ATOM 680 C C . ILE A 1 85 ? -10.948 -4.917 -1.729 1.00 85.31 85 ILE A C 1
ATOM 682 O O . ILE A 1 85 ? -9.850 -4.474 -2.073 1.00 85.31 85 ILE A O 1
ATOM 686 N N . ARG A 1 86 ? -11.860 -4.183 -1.079 1.00 69.12 86 ARG A N 1
ATOM 687 C CA . ARG A 1 86 ? -11.743 -2.745 -0.785 1.00 69.12 86 ARG A CA 1
ATOM 688 C C . ARG A 1 86 ? -12.085 -2.420 0.658 1.00 69.12 86 ARG A C 1
ATOM 690 O O . ARG A 1 86 ? -13.050 -3.033 1.164 1.00 69.12 86 ARG A O 1
#

Secondary structure (DSSP, 8-state):
-EEEEETTTEEEE-S-HHHHHHHHHHT------SEEEE-HHHHTTEEE-SSEEEETTT--EEEE-SSHHHHHHHHHHHHHHHTT--

Radius of gyration: 15.52 Å; chains: 1; bounding box: 32×22×43 Å

Sequence (86 aa):
MATYIYPIGLTIVYNGNHSTLSGILKGEGTIQANQTYDLVPTYDYMYFDGIYFRNKMNDEKLYKVARFEIGALYEIGRILAENGIR

Foldseek 3Di:
DWEAEPPLRDIDDDDPVVVVVVCVVVVHDDDDHPYYDYCAVVLQAWADPQFAIAGPPPRHGDGGDPDSVVRVSSVSNSVCVVVVND

Organism: NCBI:txid718255

pLDDT: mean 94.03, std 4.5, range [69.12, 98.5]

InterPro domains:
  IPR046556 Protein of unknown function DUF6710 [PF20457] (2-85)